Protein AF-A0A351LYA3-F1 (afdb_monomer)

Secondary structure (DSSP, 8-state):
-------------------------TT---PPP---PPPS-----IIIIIB--HHHHHHHHHHHHTPPTTHHHHHHHH-TTTSHHHHHHTTSS-HHHHHHHHHHHHHHTT----HHHHHHTT-PPB-HHHHHHTT-

Solvent-accessible surface area (backbone atoms only — not comparable to full-atom values): 8802 Å² total; per-residue (Å²): 136,85,84,83,82,89,74,86,86,76,89,87,82,91,80,77,94,77,82,87,92,75,84,89,57,100,75,72,66,80,68,76,70,85,75,75,73,81,76,92,74,86,87,80,62,50,71,56,51,40,20,40,41,37,66,58,41,45,51,52,49,27,61,75,70,72,45,62,85,62,50,69,58,48,61,51,63,72,39,72,78,74,34,40,57,42,30,39,78,71,62,75,40,55,75,71,55,29,32,58,46,41,31,51,56,35,43,77,71,77,40,90,65,64,43,65,60,54,57,55,25,64,72,50,54,79,33,67,71,44,58,58,61,74,76,114

Mean predicted aligned error: 12.61 Å

Structure (mmCIF, N/CA/C/O backbone):
data_AF-A0A351LYA3-F1
#
_entry.id   AF-A0A351LYA3-F1
#
loop_
_atom_site.group_PDB
_atom_site.id
_atom_site.type_symbol
_atom_site.label_atom_id
_atom_site.label_alt_id
_atom_site.label_comp_id
_atom_site.label_asym_id
_atom_site.label_entity_id
_atom_site.label_seq_id
_atom_site.pdbx_PDB_ins_code
_atom_site.Cartn_x
_atom_site.Cartn_y
_atom_site.Cartn_z
_atom_site.occupancy
_atom_site.B_iso_or_equiv
_atom_site.auth_seq_id
_atom_site.auth_comp_id
_atom_site.auth_asym_id
_atom_site.auth_atom_id
_atom_site.pdbx_PDB_model_num
ATOM 1 N N . MET A 1 1 ? 4.779 -21.567 -2.279 1.00 35.44 1 MET A N 1
ATOM 2 C CA . MET A 1 1 ? 4.511 -20.390 -1.429 1.00 35.44 1 MET A CA 1
ATOM 3 C C . MET A 1 1 ? 5.845 -19.911 -0.873 1.00 35.44 1 MET A C 1
ATOM 5 O O . MET A 1 1 ? 6.381 -20.559 0.018 1.00 35.44 1 MET A O 1
ATOM 9 N N . VAL A 1 2 ? 6.453 -18.887 -1.474 1.00 35.12 2 VAL A N 1
ATOM 10 C CA . VAL A 1 2 ? 7.731 -18.332 -0.999 1.00 35.12 2 VAL A CA 1
ATOM 11 C C . VAL A 1 2 ? 7.406 -17.261 0.037 1.00 35.12 2 VAL A C 1
ATOM 13 O O . VAL A 1 2 ? 6.703 -16.305 -0.265 1.00 35.12 2 VAL A O 1
ATOM 16 N N . LYS A 1 3 ? 7.873 -17.458 1.271 1.00 31.78 3 LYS A N 1
ATOM 17 C CA . LYS A 1 3 ? 7.777 -16.481 2.360 1.00 31.78 3 LYS A CA 1
ATOM 18 C C . LYS A 1 3 ? 8.890 -15.450 2.147 1.00 31.78 3 LYS A C 1
ATOM 20 O O . LYS A 1 3 ? 10.061 -15.806 2.255 1.00 31.78 3 LYS A O 1
ATOM 25 N N . MET A 1 4 ? 8.555 -14.206 1.812 1.00 32.78 4 MET A N 1
ATOM 26 C CA . MET A 1 4 ? 9.531 -13.110 1.770 1.00 32.78 4 MET A CA 1
ATOM 27 C C . MET A 1 4 ? 9.659 -12.507 3.172 1.00 32.78 4 MET A C 1
ATOM 29 O O . MET A 1 4 ? 8.743 -11.862 3.670 1.00 32.78 4 MET A O 1
ATOM 33 N N . ASN A 1 5 ? 10.794 -12.770 3.823 1.00 45.03 5 ASN A N 1
ATOM 34 C CA . ASN A 1 5 ? 11.179 -12.145 5.088 1.00 45.03 5 ASN A CA 1
ATOM 35 C C . ASN A 1 5 ? 11.767 -10.759 4.802 1.00 45.03 5 ASN A C 1
ATOM 37 O O . ASN A 1 5 ? 12.815 -10.656 4.168 1.00 45.03 5 ASN A O 1
ATOM 41 N N . TRP A 1 6 ? 11.136 -9.707 5.318 1.00 34.69 6 TRP A N 1
ATOM 42 C CA . TRP A 1 6 ? 11.733 -8.376 5.384 1.00 34.69 6 TRP A CA 1
ATOM 43 C C . TRP A 1 6 ? 12.428 -8.211 6.740 1.00 34.69 6 TRP A C 1
ATOM 45 O O . TRP A 1 6 ? 11.775 -7.965 7.752 1.00 34.69 6 TRP A O 1
ATOM 55 N N . ALA A 1 7 ? 13.748 -8.398 6.778 1.00 42.09 7 ALA A N 1
ATOM 56 C CA . ALA A 1 7 ? 14.578 -7.999 7.914 1.00 42.09 7 ALA A CA 1
ATOM 57 C C . ALA A 1 7 ? 15.320 -6.695 7.561 1.00 42.09 7 ALA A C 1
ATOM 59 O O . ALA A 1 7 ? 15.794 -6.566 6.430 1.00 42.09 7 ALA A O 1
ATOM 60 N N . PRO A 1 8 ? 15.445 -5.730 8.490 1.00 46.53 8 PRO A N 1
ATOM 61 C CA . PRO A 1 8 ? 16.141 -4.478 8.232 1.00 46.53 8 PRO A CA 1
ATOM 62 C C . PRO A 1 8 ? 17.655 -4.726 8.226 1.00 46.53 8 PRO A C 1
ATOM 64 O O . PRO A 1 8 ? 18.213 -5.252 9.189 1.00 46.53 8 PRO A O 1
ATOM 67 N N . MET A 1 9 ? 18.334 -4.350 7.144 1.00 33.69 9 MET A N 1
ATOM 68 C CA . MET A 1 9 ? 19.796 -4.369 7.085 1.00 33.69 9 MET A CA 1
ATOM 69 C C . MET A 1 9 ? 20.324 -3.100 7.763 1.00 33.69 9 MET A C 1
ATOM 71 O O . MET A 1 9 ? 20.210 -1.998 7.230 1.00 33.69 9 MET A O 1
ATOM 75 N N . GLY A 1 10 ? 20.843 -3.276 8.978 1.00 36.06 10 GLY A N 1
ATOM 76 C CA . GLY A 1 10 ? 21.573 -2.255 9.719 1.00 36.06 10 GLY A CA 1
ATOM 77 C C . GLY A 1 10 ? 22.903 -1.910 9.049 1.00 36.06 10 GLY A C 1
ATOM 78 O O . GLY A 1 10 ? 23.538 -2.746 8.406 1.00 36.06 10 GLY A O 1
ATOM 79 N N . ALA A 1 11 ? 23.293 -0.650 9.203 1.00 39.59 11 ALA A N 1
ATOM 80 C CA . ALA A 1 11 ? 24.585 -0.114 8.814 1.00 39.59 11 ALA A CA 1
ATOM 81 C C . ALA A 1 11 ? 25.736 -0.810 9.560 1.00 39.59 11 ALA A C 1
ATOM 83 O O . ALA A 1 11 ? 25.595 -1.088 10.744 1.00 39.59 11 ALA A O 1
ATOM 84 N N . GLU A 1 12 ? 26.854 -1.047 8.865 1.00 37.50 12 GLU A N 1
ATOM 85 C CA . GLU A 1 12 ? 28.230 -0.697 9.273 1.00 37.50 12 GLU A CA 1
ATOM 86 C C . GLU A 1 12 ? 29.265 -1.438 8.406 1.00 37.50 12 GLU A C 1
ATOM 88 O O . GLU A 1 12 ? 29.308 -2.663 8.383 1.00 37.50 12 GLU A O 1
ATOM 93 N N . ALA A 1 13 ? 30.125 -0.676 7.719 1.00 36.19 13 ALA A N 1
ATOM 94 C CA . ALA A 1 13 ? 31.527 -1.024 7.460 1.00 36.19 13 ALA A CA 1
ATOM 95 C C . ALA A 1 13 ? 32.255 0.185 6.842 1.00 36.19 13 ALA A C 1
ATOM 97 O O . ALA A 1 13 ? 32.408 0.303 5.627 1.00 36.19 13 ALA A O 1
ATOM 98 N N . THR A 1 14 ? 32.731 1.103 7.682 1.00 40.44 14 THR A N 1
ATOM 99 C CA . THR A 1 14 ? 33.805 2.034 7.310 1.00 40.44 14 THR A CA 1
ATOM 100 C C . THR A 1 14 ? 35.130 1.267 7.280 1.00 40.44 14 THR A C 1
ATOM 102 O O . THR A 1 14 ? 35.715 1.000 8.328 1.00 40.44 14 THR A O 1
ATOM 105 N N . GLY A 1 15 ? 35.601 0.884 6.091 1.00 36.25 15 GLY A N 1
ATOM 106 C CA . GLY A 1 15 ? 36.934 0.309 5.886 1.00 36.25 15 GLY A CA 1
ATOM 107 C C . GLY A 1 15 ? 37.969 1.396 5.580 1.00 36.25 15 GLY A C 1
ATOM 108 O O . GLY A 1 15 ? 37.894 2.039 4.537 1.00 36.25 15 GLY A O 1
ATOM 109 N N . GLY A 1 16 ? 38.929 1.605 6.485 1.00 34.25 16 GLY A N 1
ATOM 110 C CA . GLY A 1 16 ? 40.139 2.401 6.233 1.00 34.25 16 GLY A CA 1
ATOM 111 C C . GLY A 1 16 ? 41.188 1.637 5.402 1.00 34.25 16 GLY A C 1
ATOM 112 O O . GLY A 1 16 ? 41.077 0.419 5.244 1.00 34.25 16 GLY A O 1
ATOM 113 N N . PRO A 1 17 ? 42.221 2.314 4.860 1.00 41.91 17 PRO A N 1
ATOM 114 C CA . PRO A 1 17 ? 43.212 1.686 3.993 1.00 41.91 17 PRO A CA 1
ATOM 115 C C . PRO A 1 17 ? 44.303 1.008 4.834 1.00 41.91 17 PRO A C 1
ATOM 117 O O . PRO A 1 17 ? 45.006 1.670 5.594 1.00 41.91 17 PRO A O 1
ATOM 120 N N . GLY A 1 18 ? 44.476 -0.310 4.700 1.00 38.34 18 GLY A N 1
ATOM 121 C CA . GLY A 1 18 ? 45.509 -1.022 5.456 1.00 38.34 18 GLY A CA 1
ATOM 122 C C . GLY A 1 18 ? 45.695 -2.491 5.078 1.00 38.34 18 GLY A C 1
ATOM 123 O O . GLY A 1 18 ? 45.070 -3.357 5.668 1.00 38.34 18 GLY A O 1
ATOM 124 N N . VAL A 1 19 ? 46.591 -2.725 4.113 1.00 41.53 19 VAL A N 1
ATOM 125 C CA . VAL A 1 19 ? 47.531 -3.862 3.974 1.00 41.53 19 VAL A CA 1
ATOM 126 C C . VAL A 1 19 ? 46.987 -5.299 4.144 1.00 41.53 19 VAL A C 1
ATOM 128 O O . VAL A 1 19 ? 46.728 -5.777 5.243 1.00 41.53 19 VAL A O 1
ATOM 131 N N . ALA A 1 20 ? 46.943 -6.047 3.034 1.00 42.69 20 ALA A N 1
ATOM 132 C CA . ALA A 1 20 ? 46.676 -7.489 3.010 1.00 42.69 20 ALA A CA 1
ATOM 133 C C . ALA A 1 20 ? 47.839 -8.310 3.622 1.00 42.69 20 ALA A C 1
ATOM 135 O O . ALA A 1 20 ? 48.987 -8.063 3.246 1.00 42.69 20 ALA A O 1
ATOM 136 N N . PRO A 1 21 ? 47.592 -9.325 4.481 1.00 47.78 21 PRO A N 1
ATOM 137 C CA . PRO A 1 21 ? 48.662 -10.124 5.065 1.00 47.78 21 PRO A CA 1
ATOM 138 C C . PRO A 1 21 ? 48.643 -11.570 4.550 1.00 47.78 21 PRO A C 1
ATOM 140 O O . PRO A 1 21 ? 48.299 -12.467 5.304 1.00 47.78 21 PRO A O 1
ATOM 143 N N . TRP A 1 22 ? 49.025 -11.837 3.295 1.00 45.22 22 TRP A N 1
ATOM 144 C CA . TRP A 1 22 ? 49.308 -13.220 2.866 1.00 45.22 22 TRP A CA 1
ATOM 145 C C . TRP A 1 22 ? 50.450 -13.270 1.840 1.00 45.22 22 TRP A C 1
ATOM 147 O O . TRP A 1 22 ? 50.419 -12.511 0.869 1.00 45.22 22 TRP A O 1
ATOM 157 N N . PRO A 1 23 ? 51.463 -14.142 2.015 1.00 47.22 23 PRO A N 1
ATOM 158 C CA . PRO A 1 23 ? 52.524 -14.310 1.032 1.00 47.22 23 PRO A CA 1
ATOM 159 C C . PRO A 1 23 ? 51.983 -15.049 -0.200 1.00 47.22 23 PRO A C 1
ATOM 161 O O . PRO A 1 23 ? 51.239 -16.025 -0.086 1.00 47.22 23 PRO A O 1
ATOM 164 N N . ALA A 1 24 ? 52.369 -14.584 -1.389 1.00 50.72 24 ALA A N 1
ATOM 165 C CA . ALA A 1 24 ? 51.977 -15.176 -2.663 1.00 50.72 24 ALA A CA 1
ATOM 166 C C . ALA A 1 24 ? 52.638 -16.554 -2.847 1.00 50.72 24 ALA A C 1
ATOM 168 O O . ALA A 1 24 ? 53.778 -16.665 -3.292 1.00 50.72 24 ALA A O 1
ATOM 169 N N . GLY A 1 25 ? 51.922 -17.615 -2.473 1.00 41.66 25 GLY A N 1
ATOM 170 C CA . GLY A 1 25 ? 52.298 -18.990 -2.787 1.00 41.66 25 GLY A CA 1
ATOM 171 C C . GLY A 1 25 ? 52.068 -19.318 -4.265 1.00 41.66 25 GLY A C 1
ATOM 172 O O . GLY A 1 25 ? 51.161 -18.786 -4.906 1.00 41.66 25 GLY A O 1
ATOM 173 N N . THR A 1 26 ? 52.852 -20.257 -4.789 1.00 52.62 26 THR A N 1
ATOM 174 C CA . THR A 1 26 ? 52.894 -20.762 -6.179 1.00 52.62 26 THR A CA 1
ATOM 175 C C . THR A 1 26 ? 51.589 -21.403 -6.694 1.00 52.62 26 THR A C 1
ATOM 177 O O . THR A 1 26 ? 51.556 -21.956 -7.789 1.00 52.62 26 THR A O 1
ATOM 180 N N . TYR A 1 27 ? 50.502 -21.303 -5.927 1.00 49.88 27 TYR A N 1
ATOM 181 C CA . TYR A 1 27 ? 49.151 -21.790 -6.227 1.00 49.88 27 TYR A CA 1
ATOM 182 C C . TYR A 1 27 ? 48.179 -20.667 -6.609 1.00 49.88 27 TYR A C 1
ATOM 184 O O . TYR A 1 27 ? 46.987 -20.934 -6.758 1.00 49.88 27 TYR A O 1
ATOM 192 N N . ALA A 1 28 ? 48.652 -19.428 -6.783 1.00 50.06 28 ALA A N 1
ATOM 193 C CA . ALA A 1 28 ? 47.859 -18.334 -7.341 1.00 50.06 28 ALA A CA 1
ATOM 194 C C . ALA A 1 28 ? 47.586 -18.575 -8.838 1.00 50.06 28 ALA A C 1
ATOM 196 O O . ALA A 1 28 ? 48.034 -17.842 -9.717 1.00 50.06 28 ALA A O 1
ATOM 197 N N . ARG A 1 29 ? 46.835 -19.637 -9.144 1.00 53.53 29 ARG A N 1
ATOM 198 C CA . ARG A 1 29 ? 46.070 -19.716 -10.379 1.00 53.53 29 ARG A CA 1
ATOM 199 C C . ARG A 1 29 ? 45.168 -18.487 -10.345 1.00 53.53 29 ARG A C 1
ATOM 201 O O . ARG A 1 29 ? 44.385 -18.351 -9.406 1.00 53.53 29 ARG A O 1
ATOM 208 N N . LEU A 1 30 ? 45.316 -17.586 -11.321 1.00 58.97 30 LEU A N 1
ATOM 209 C CA . LEU A 1 30 ? 44.301 -16.574 -11.593 1.00 58.97 30 LEU A CA 1
ATOM 210 C C . LEU A 1 30 ? 42.973 -17.325 -11.662 1.00 58.97 30 LEU A C 1
ATOM 212 O O . LEU A 1 30 ? 42.726 -18.058 -12.621 1.00 58.97 30 LEU A O 1
ATOM 216 N N . MET A 1 31 ? 42.152 -17.207 -10.620 1.00 58.72 31 MET A N 1
ATOM 217 C CA . MET A 1 31 ? 40.752 -17.548 -10.763 1.00 58.72 31 MET A CA 1
ATOM 218 C C . MET A 1 31 ? 40.250 -16.598 -11.849 1.00 58.72 31 MET A C 1
ATOM 220 O O . MET A 1 31 ? 40.462 -15.387 -11.708 1.00 58.72 31 MET A O 1
ATOM 224 N N . PRO A 1 32 ? 39.664 -17.099 -12.950 1.00 59.25 32 PRO A N 1
ATOM 225 C CA . PRO A 1 32 ? 38.908 -16.232 -13.834 1.00 59.25 32 PRO A CA 1
ATOM 226 C C . PRO A 1 32 ? 37.974 -15.426 -12.933 1.00 59.25 32 PRO A C 1
ATOM 228 O O . PRO A 1 32 ? 37.290 -16.013 -12.089 1.00 59.25 32 PRO A O 1
ATOM 231 N N . GLY A 1 33 ? 38.022 -14.094 -13.032 1.00 63.31 33 GLY A N 1
ATOM 232 C CA . GLY A 1 33 ? 37.076 -13.255 -12.300 1.00 63.31 33 GLY A CA 1
ATOM 233 C C . GLY A 1 33 ? 35.666 -13.783 -12.570 1.00 63.31 33 GLY A C 1
ATOM 234 O O . GLY A 1 33 ? 35.439 -14.284 -13.676 1.00 63.31 33 GLY A O 1
ATOM 235 N N . PRO A 1 34 ? 34.748 -13.760 -11.589 1.00 64.56 34 PRO A N 1
ATOM 236 C CA . PRO A 1 34 ? 33.410 -14.279 -11.805 1.00 64.56 34 PRO A CA 1
ATOM 237 C C . PRO 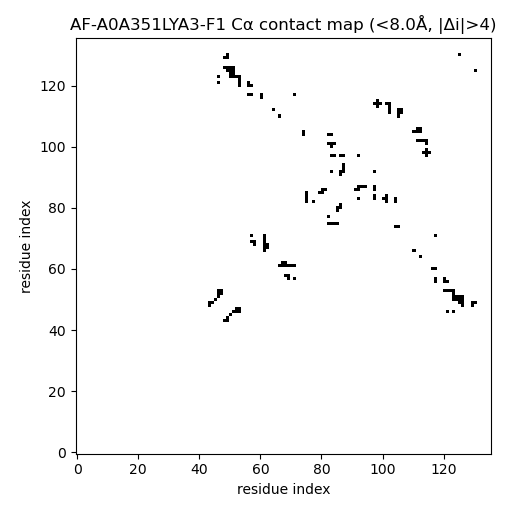A 1 34 ? 32.826 -13.581 -13.034 1.00 64.56 34 PRO A C 1
ATOM 239 O O . PRO A 1 34 ? 32.553 -12.383 -13.015 1.00 64.56 34 PRO A O 1
ATOM 242 N N . THR A 1 35 ? 32.691 -14.320 -14.135 1.00 64.31 35 THR A N 1
ATOM 243 C CA . THR A 1 35 ? 31.857 -13.905 -15.251 1.00 64.31 35 THR A CA 1
ATOM 244 C C . THR A 1 35 ? 30.451 -13.969 -14.695 1.00 64.31 35 THR A C 1
ATOM 246 O O . THR A 1 35 ? 29.884 -15.058 -14.608 1.00 64.31 35 THR A O 1
ATOM 249 N N . SER A 1 36 ? 29.934 -12.842 -14.204 1.00 64.31 36 SER A N 1
ATOM 250 C CA . SER A 1 36 ? 28.541 -12.774 -13.779 1.00 64.31 36 SER A CA 1
ATOM 251 C C . SER A 1 36 ? 27.701 -13.252 -14.962 1.00 64.31 36 SER A C 1
ATOM 253 O O . SER A 1 36 ? 27.794 -12.643 -16.034 1.00 64.31 36 SER A O 1
ATOM 255 N N . PRO A 1 37 ? 26.978 -14.376 -14.833 1.00 77.31 37 PRO A N 1
ATOM 256 C CA . PRO A 1 37 ? 26.200 -14.900 -15.940 1.00 77.31 37 PRO A CA 1
ATOM 257 C C . PRO A 1 37 ? 25.181 -13.840 -16.359 1.00 77.31 37 PRO A C 1
ATOM 259 O O . PRO A 1 37 ? 24.590 -13.168 -15.511 1.00 77.31 37 PRO A O 1
ATOM 262 N N . VAL A 1 38 ? 25.010 -13.664 -17.670 1.00 84.88 38 VAL A N 1
ATOM 263 C CA . VAL A 1 38 ? 23.953 -12.803 -18.209 1.00 84.88 38 VAL A CA 1
ATOM 264 C C . VAL A 1 38 ? 22.615 -13.366 -17.717 1.00 84.88 38 VAL A C 1
ATOM 266 O O . VAL A 1 38 ? 22.384 -14.563 -17.899 1.00 84.88 38 VA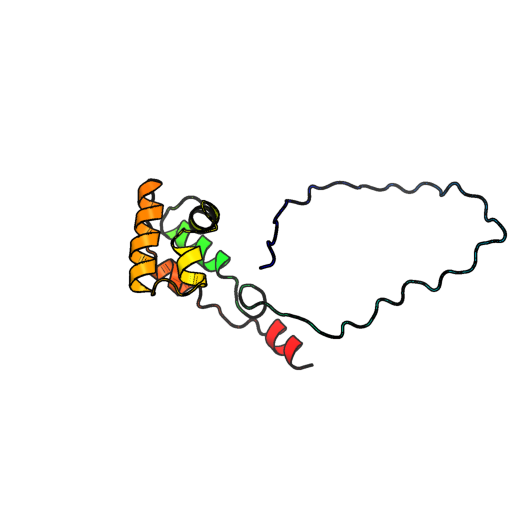L A O 1
ATOM 269 N N . PRO A 1 39 ? 21.754 -12.565 -17.062 1.00 87.12 39 PRO A N 1
ATOM 270 C CA . PRO A 1 39 ? 20.481 -13.063 -16.561 1.00 87.12 39 PRO A CA 1
ATOM 271 C C . PRO A 1 39 ? 19.592 -13.516 -17.726 1.00 87.12 39 PRO A C 1
ATOM 273 O O . PRO A 1 39 ? 19.379 -12.768 -18.675 1.00 87.12 39 PRO A O 1
ATOM 276 N N . GLU A 1 40 ? 19.062 -14.737 -17.638 1.00 92.06 40 GLU A N 1
ATOM 277 C CA . GLU A 1 40 ? 18.159 -15.309 -18.652 1.00 92.06 40 GLU A CA 1
ATOM 278 C C . GLU A 1 40 ? 16.727 -14.760 -18.548 1.00 92.06 40 GLU A C 1
ATOM 280 O O . GLU A 1 40 ? 15.970 -14.803 -19.515 1.00 92.06 40 GLU A O 1
ATOM 285 N N . ALA A 1 41 ? 16.348 -14.238 -17.377 1.00 92.38 41 ALA A N 1
ATOM 286 C CA . ALA A 1 41 ? 15.030 -13.673 -17.120 1.00 92.38 41 ALA A CA 1
ATOM 287 C C . ALA A 1 41 ? 15.098 -12.528 -16.100 1.00 92.38 41 ALA A C 1
ATOM 289 O O . ALA A 1 41 ? 15.928 -12.537 -15.187 1.00 92.38 41 ALA A O 1
ATOM 290 N N . VAL A 1 42 ? 14.176 -11.571 -16.233 1.00 91.31 42 VAL A N 1
ATOM 291 C CA . VAL A 1 42 ? 13.963 -10.468 -15.286 1.00 91.31 42 VAL A CA 1
ATOM 292 C C . VAL A 1 42 ? 12.472 -10.384 -14.969 1.00 91.31 42 VAL A C 1
ATOM 294 O O . VAL A 1 42 ? 11.642 -10.427 -15.875 1.00 91.31 42 VAL A O 1
ATOM 297 N N . LEU A 1 43 ? 12.135 -10.273 -13.684 1.00 93.81 43 LEU A N 1
ATOM 298 C CA . LEU A 1 43 ? 10.765 -10.090 -13.215 1.00 93.81 43 LEU A CA 1
ATOM 299 C C . LEU A 1 43 ? 10.599 -8.647 -12.732 1.00 93.81 43 LEU A C 1
ATOM 301 O O . LEU A 1 43 ? 11.365 -8.191 -11.884 1.00 93.81 43 LEU A O 1
ATOM 305 N N . PHE A 1 44 ? 9.614 -7.940 -13.279 1.00 94.12 44 PHE A N 1
ATOM 306 C CA . PHE A 1 44 ? 9.295 -6.568 -12.894 1.00 94.12 44 PHE A CA 1
ATOM 307 C C . PHE A 1 44 ? 8.013 -6.551 -12.072 1.00 94.12 44 PHE A C 1
ATOM 309 O O . PHE A 1 44 ? 7.034 -7.205 -12.433 1.00 94.12 44 PHE A O 1
ATOM 316 N N . ASP A 1 45 ? 8.024 -5.788 -10.985 1.00 94.00 45 ASP A N 1
ATOM 317 C CA . ASP A 1 45 ? 6.807 -5.438 -10.258 1.00 94.00 45 ASP A CA 1
ATOM 318 C C . ASP A 1 45 ? 6.084 -4.269 -10.956 1.00 94.00 45 ASP A C 1
ATOM 320 O O . ASP A 1 45 ? 6.636 -3.606 -11.840 1.00 94.00 45 ASP A O 1
ATOM 324 N N . PHE A 1 46 ? 4.849 -3.991 -10.554 1.00 93.31 46 PHE A N 1
ATOM 325 C CA . PHE A 1 46 ? 4.104 -2.814 -10.979 1.00 93.31 46 PHE A CA 1
ATOM 326 C C . PHE A 1 46 ? 4.303 -1.653 -10.009 1.00 93.31 46 PHE A C 1
ATOM 328 O O . PHE A 1 46 ? 4.889 -0.638 -10.388 1.00 93.31 46 PHE A O 1
ATOM 335 N N . GLY A 1 4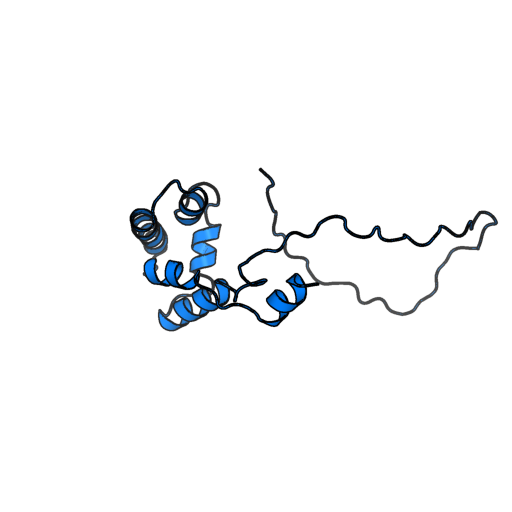7 ? 3.833 -1.791 -8.768 1.00 93.75 47 GLY A N 1
ATOM 336 C CA . GLY A 1 47 ? 3.813 -0.705 -7.789 1.00 93.75 47 GLY A CA 1
ATOM 337 C C . GLY A 1 47 ? 5.218 -0.200 -7.465 1.00 93.75 47 GLY A C 1
ATOM 338 O O . GLY A 1 47 ? 6.072 -0.950 -7.009 1.00 93.75 47 GLY A O 1
ATOM 339 N N . GLY A 1 48 ? 5.484 1.080 -7.722 1.00 93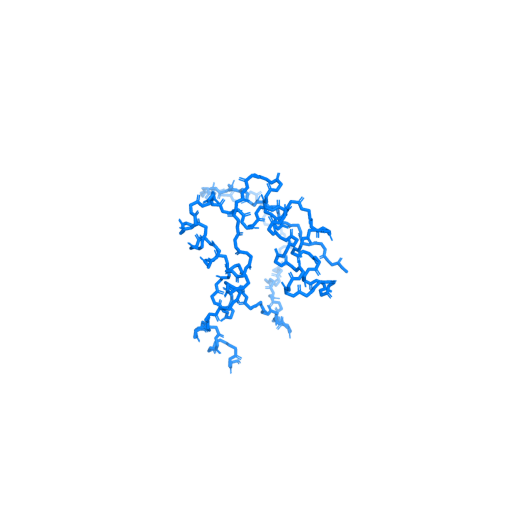.38 48 GLY A N 1
ATOM 340 C CA . GLY A 1 48 ? 6.799 1.683 -7.480 1.00 93.38 48 GLY A CA 1
ATOM 341 C C . GLY A 1 48 ? 7.883 1.332 -8.508 1.00 93.38 48 GLY A C 1
ATOM 342 O O . GLY A 1 48 ? 8.955 1.936 -8.460 1.00 93.38 48 GLY A O 1
ATOM 343 N N . VAL A 1 49 ? 7.606 0.431 -9.458 1.00 95.62 49 VAL A N 1
ATOM 344 C CA . VAL A 1 49 ? 8.509 0.072 -10.562 1.00 95.62 49 VAL A CA 1
ATOM 345 C C . VAL A 1 49 ? 7.932 0.569 -11.884 1.00 95.62 49 VAL A C 1
ATOM 347 O O . VAL A 1 49 ? 8.374 1.594 -12.386 1.00 95.62 49 VAL A O 1
ATOM 350 N N . ILE A 1 50 ? 6.932 -0.100 -12.459 1.00 95.50 50 ILE A N 1
ATOM 351 C CA . ILE A 1 50 ? 6.295 0.365 -13.704 1.00 95.50 50 ILE A CA 1
ATOM 352 C C . ILE A 1 50 ? 5.347 1.537 -13.422 1.00 95.50 50 ILE A C 1
ATOM 354 O O . ILE A 1 50 ? 5.266 2.473 -14.221 1.00 95.50 50 ILE A O 1
ATOM 358 N N . LEU A 1 51 ? 4.659 1.496 -12.281 1.00 95.38 51 LEU A N 1
ATOM 359 C CA . LEU A 1 51 ? 3.728 2.518 -11.821 1.00 95.38 51 LEU A CA 1
ATOM 360 C C . LEU A 1 51 ? 4.332 3.360 -10.688 1.00 95.38 51 LEU A C 1
ATOM 362 O O . LEU A 1 51 ? 5.355 3.013 -10.083 1.00 95.38 51 LEU A O 1
ATOM 366 N N . THR A 1 52 ? 3.697 4.485 -10.367 1.00 94.31 52 THR A N 1
ATOM 367 C CA . THR A 1 52 ? 3.919 5.167 -9.087 1.00 94.31 52 THR A CA 1
ATOM 368 C C . THR A 1 52 ? 3.665 4.214 -7.913 1.00 94.31 52 THR A C 1
ATOM 370 O O . THR A 1 52 ? 3.060 3.150 -8.058 1.00 94.31 52 THR A O 1
ATOM 373 N N . SER A 1 53 ? 4.254 4.521 -6.756 1.00 94.94 53 SER A N 1
ATOM 374 C CA . SER A 1 53 ? 4.135 3.639 -5.596 1.00 94.94 53 SER A CA 1
ATOM 375 C C . SER A 1 53 ? 2.763 3.838 -4.947 1.00 94.94 53 SER A C 1
ATOM 377 O O . SER A 1 53 ? 2.440 4.978 -4.610 1.00 94.94 53 SER A O 1
ATOM 379 N N . PRO A 1 54 ? 1.981 2.773 -4.686 1.00 95.38 54 PRO A N 1
ATOM 380 C CA . PRO A 1 54 ? 0.734 2.903 -3.928 1.00 95.38 54 PRO A CA 1
ATOM 381 C C . PRO A 1 54 ? 0.983 3.421 -2.505 1.00 95.38 54 PRO A C 1
ATOM 383 O O . PRO A 1 54 ? 0.126 4.056 -1.903 1.00 95.38 54 PRO A O 1
ATOM 386 N N . PHE A 1 55 ? 2.192 3.226 -1.970 1.00 95.88 55 PHE A N 1
ATOM 387 C CA . PHE A 1 55 ? 2.559 3.746 -0.656 1.00 95.88 55 PHE A CA 1
ATOM 388 C C . PHE A 1 55 ? 2.631 5.274 -0.610 1.00 95.88 55 PHE A C 1
ATOM 390 O O . PHE A 1 55 ? 2.365 5.843 0.444 1.00 95.88 55 PHE A O 1
ATOM 397 N N . ASP A 1 56 ? 2.940 5.930 -1.732 1.00 95.50 56 ASP A N 1
ATOM 398 C CA . ASP A 1 56 ? 2.917 7.393 -1.807 1.00 95.50 56 ASP A CA 1
ATOM 399 C C . ASP A 1 56 ? 1.465 7.891 -1.708 1.00 95.50 56 ASP A C 1
ATOM 401 O O . ASP A 1 56 ? 1.174 8.836 -0.976 1.00 95.50 56 ASP A O 1
ATOM 405 N N . ALA A 1 57 ? 0.535 7.201 -2.382 1.00 96.06 57 ALA A N 1
ATOM 406 C CA . ALA A 1 57 ? -0.894 7.496 -2.315 1.00 96.06 57 ALA A CA 1
ATOM 407 C C . ALA A 1 57 ? -1.474 7.236 -0.915 1.00 96.06 57 ALA A C 1
ATOM 409 O O . ALA A 1 57 ? -2.256 8.043 -0.413 1.00 96.06 57 ALA A O 1
ATOM 410 N N . PHE A 1 58 ? -1.059 6.152 -0.249 1.00 97.75 58 PHE A N 1
ATOM 411 C CA . PHE A 1 58 ? -1.473 5.873 1.130 1.00 97.75 58 PHE A CA 1
ATOM 412 C C . PHE A 1 58 ? -0.968 6.941 2.095 1.00 97.75 58 PHE A C 1
ATOM 414 O O . PHE A 1 58 ? -1.750 7.432 2.899 1.00 97.75 58 PHE A O 1
ATOM 421 N N . ALA A 1 59 ? 0.298 7.351 1.985 1.00 97.94 59 ALA A N 1
ATOM 422 C CA . ALA A 1 59 ? 0.861 8.392 2.841 1.00 97.94 59 ALA A CA 1
ATOM 423 C C . ALA A 1 59 ? 0.158 9.748 2.645 1.00 97.94 59 ALA A C 1
ATOM 425 O O . ALA A 1 59 ? -0.105 10.454 3.619 1.00 97.94 59 ALA A O 1
ATOM 426 N N . ALA A 1 60 ? -0.186 10.103 1.401 1.00 97.69 60 ALA A N 1
ATOM 427 C CA . ALA A 1 60 ? -0.967 11.305 1.110 1.00 97.69 60 ALA A CA 1
ATOM 428 C C . ALA A 1 60 ? -2.366 11.234 1.744 1.00 97.69 60 ALA A C 1
ATOM 430 O O . ALA A 1 60 ? -2.778 12.162 2.439 1.00 97.69 60 ALA A O 1
ATOM 431 N N . TYR A 1 61 ? -3.059 10.105 1.576 1.00 98.12 61 TYR A N 1
ATOM 432 C CA . TYR A 1 61 ? -4.351 9.862 2.213 1.00 98.12 61 TYR A CA 1
ATOM 433 C C . TYR A 1 61 ? -4.269 9.951 3.745 1.00 98.12 61 TYR A C 1
ATOM 435 O O . TYR A 1 61 ? -5.083 10.635 4.362 1.00 98.12 61 TYR A O 1
ATOM 443 N N . GLU A 1 62 ? -3.281 9.299 4.360 1.00 98.56 62 GLU A N 1
ATOM 444 C CA . GLU A 1 62 ? -3.077 9.311 5.808 1.00 98.56 62 GLU A CA 1
ATOM 445 C C . GLU A 1 62 ? -2.867 10.734 6.332 1.00 98.56 62 GLU A C 1
ATOM 447 O O . GLU A 1 62 ? -3.509 11.132 7.304 1.00 98.56 62 GLU A O 1
ATOM 452 N N . ALA A 1 63 ? -2.035 11.529 5.652 1.00 98.44 63 ALA A N 1
ATOM 453 C CA . ALA A 1 63 ? -1.798 12.922 6.010 1.00 98.44 63 ALA A CA 1
ATOM 454 C C . ALA A 1 63 ? -3.072 13.779 5.902 1.00 98.44 63 ALA A C 1
ATOM 456 O O . ALA A 1 63 ? -3.363 14.566 6.803 1.00 98.44 63 ALA A O 1
ATOM 457 N N . GLU A 1 64 ? -3.850 13.614 4.830 1.00 98.19 64 GLU A N 1
ATOM 458 C CA . GLU A 1 64 ? -5.113 14.335 4.629 1.00 98.19 64 GLU A CA 1
ATOM 459 C C . GLU A 1 64 ? -6.190 13.949 5.651 1.00 98.19 64 GLU A C 1
ATOM 461 O O . GLU A 1 64 ? -6.953 14.805 6.097 1.00 98.19 64 GLU A O 1
ATOM 466 N N . ALA A 1 65 ? -6.252 12.671 6.028 1.00 97.44 65 ALA A N 1
ATOM 467 C CA . ALA A 1 65 ? -7.212 12.140 6.993 1.00 97.44 65 ALA A CA 1
ATOM 468 C C . ALA A 1 65 ? -6.783 12.349 8.459 1.00 97.44 65 ALA A C 1
ATOM 470 O O . ALA A 1 65 ? -7.533 12.005 9.371 1.00 97.44 65 ALA A O 1
ATOM 471 N N . GLY A 1 66 ? -5.590 12.903 8.709 1.00 98.00 66 GLY A N 1
ATOM 472 C CA . GLY A 1 66 ? -5.049 13.074 10.061 1.00 98.00 66 GLY A CA 1
ATOM 473 C C . GLY A 1 66 ? -4.673 11.754 10.744 1.00 98.00 66 GLY A C 1
ATOM 474 O O . GLY A 1 66 ? -4.634 11.681 11.974 1.00 98.00 66 GLY A O 1
ATOM 475 N N . LEU A 1 67 ? -4.412 10.706 9.961 1.00 98.19 67 LEU A N 1
ATOM 476 C CA . LEU A 1 67 ? -4.011 9.397 10.455 1.00 98.19 67 LEU A CA 1
ATOM 477 C C . LEU A 1 67 ? -2.522 9.385 10.828 1.00 98.19 67 LEU A C 1
ATOM 479 O O . LEU A 1 67 ? -1.712 10.078 10.206 1.00 98.19 67 LEU A O 1
ATOM 483 N N . PRO A 1 68 ? -2.117 8.563 11.814 1.00 98.06 68 PRO A N 1
ATOM 484 C CA . PRO A 1 68 ? -0.706 8.297 12.048 1.00 98.06 68 PRO A CA 1
ATOM 485 C C . PRO A 1 68 ? -0.039 7.745 10.775 1.00 98.06 68 PRO A C 1
ATOM 487 O O . PRO A 1 68 ? -0.654 6.903 10.111 1.00 98.06 68 PRO A O 1
ATOM 490 N N . PRO A 1 69 ? 1.206 8.144 10.460 1.00 98.06 69 PRO A N 1
ATOM 491 C CA . PRO A 1 69 ? 1.940 7.597 9.323 1.00 98.06 69 PRO A CA 1
ATOM 492 C C . PRO A 1 69 ? 2.015 6.068 9.356 1.00 98.06 69 PRO A C 1
ATOM 494 O O . PRO A 1 69 ? 2.119 5.469 10.431 1.00 98.06 69 PRO A O 1
ATOM 497 N N . ASP A 1 70 ? 1.981 5.453 8.175 1.00 97.38 70 ASP A N 1
ATOM 498 C CA . ASP A 1 70 ? 2.040 4.004 7.964 1.00 97.38 70 ASP A CA 1
ATOM 499 C C . ASP A 1 70 ? 0.851 3.233 8.570 1.00 97.38 70 ASP A C 1
ATOM 501 O O . ASP A 1 70 ? 0.932 2.021 8.794 1.00 97.38 70 ASP A O 1
ATOM 505 N N . THR A 1 71 ? -0.279 3.895 8.827 1.00 97.62 71 THR A N 1
ATOM 506 C CA . THR A 1 71 ? -1.498 3.258 9.344 1.00 97.62 71 THR A CA 1
ATOM 507 C C . THR A 1 71 ? -1.987 2.125 8.443 1.00 97.62 71 THR A C 1
ATOM 509 O O . THR A 1 71 ? -2.207 1.017 8.941 1.00 97.62 71 THR A O 1
ATOM 512 N N . VAL A 1 72 ? -2.103 2.352 7.133 1.00 97.06 72 VAL A N 1
ATOM 513 C CA . VAL A 1 72 ? -2.553 1.338 6.166 1.00 97.06 72 VAL A CA 1
ATOM 514 C C . VAL A 1 72 ? -1.586 0.157 6.155 1.00 97.06 72 VAL A C 1
ATOM 516 O O . VAL A 1 72 ? -1.993 -1.001 6.255 1.00 97.06 72 VAL A O 1
ATOM 519 N N . ARG A 1 73 ? -0.278 0.441 6.126 1.00 95.56 73 ARG A N 1
ATOM 520 C CA . ARG A 1 73 ? 0.773 -0.587 6.171 1.00 95.56 73 ARG A CA 1
ATOM 521 C C . ARG A 1 73 ? 0.713 -1.407 7.454 1.00 95.56 73 ARG A C 1
ATOM 523 O O . ARG A 1 73 ? 0.837 -2.626 7.392 1.00 95.56 73 ARG A O 1
ATOM 530 N N . ARG A 1 74 ? 0.497 -0.759 8.599 1.00 95.12 74 ARG A N 1
ATOM 531 C CA . ARG A 1 74 ? 0.385 -1.417 9.903 1.00 95.12 74 ARG A CA 1
ATOM 532 C C . ARG A 1 74 ? -0.819 -2.350 9.958 1.00 95.12 74 ARG A C 1
ATOM 534 O O . ARG A 1 74 ? -0.670 -3.480 10.421 1.00 95.12 74 ARG A O 1
ATOM 541 N N . ILE A 1 75 ? -1.983 -1.922 9.463 1.00 95.31 75 ILE A N 1
ATOM 542 C CA . ILE A 1 75 ? -3.174 -2.783 9.368 1.00 95.31 75 ILE A CA 1
ATOM 543 C C . ILE A 1 75 ? -2.853 -4.007 8.493 1.00 95.31 75 ILE A C 1
ATOM 545 O O . ILE A 1 75 ? -3.019 -5.148 8.934 1.00 95.31 75 ILE A O 1
ATOM 549 N N . ASN A 1 76 ? -2.259 -3.779 7.317 1.00 95.12 76 ASN A N 1
ATOM 550 C CA . ASN A 1 76 ? -1.870 -4.840 6.383 1.00 95.12 76 ASN A CA 1
ATOM 551 C C . ASN A 1 76 ? -0.849 -5.828 6.970 1.00 95.12 76 ASN A C 1
ATOM 553 O O . ASN A 1 76 ? -0.898 -7.016 6.660 1.00 95.12 76 ASN A O 1
ATOM 557 N N . SER A 1 77 ? 0.070 -5.371 7.822 1.00 91.62 77 SER A N 1
ATOM 558 C CA . SER A 1 77 ? 1.117 -6.220 8.400 1.00 91.62 77 SER A CA 1
ATOM 559 C C . SER A 1 77 ? 0.734 -6.884 9.725 1.00 91.62 77 SER A C 1
ATOM 561 O O . SER A 1 77 ? 1.484 -7.728 10.208 1.00 91.62 77 SER A O 1
ATOM 563 N N . THR A 1 78 ? -0.389 -6.501 10.347 1.00 87.75 78 THR A N 1
ATOM 564 C CA . THR A 1 78 ? -0.773 -6.999 11.684 1.00 87.75 78 THR A CA 1
ATOM 565 C C . THR A 1 78 ? -1.067 -8.502 11.675 1.00 87.75 78 THR A C 1
ATOM 567 O O . THR A 1 78 ? -0.734 -9.203 12.630 1.00 87.75 78 THR A O 1
ATOM 570 N N . ASN A 1 79 ? -1.664 -9.017 10.596 1.00 85.06 79 ASN A N 1
ATOM 571 C CA . ASN A 1 79 ? -1.963 -10.437 10.430 1.00 85.06 79 ASN A CA 1
ATOM 572 C C . ASN A 1 79 ? -1.856 -10.823 8.943 1.00 85.06 79 ASN A C 1
ATOM 574 O O . ASN A 1 79 ? -2.798 -10.582 8.190 1.00 85.06 79 ASN A O 1
ATOM 578 N N . PRO A 1 80 ? -0.738 -11.436 8.518 1.00 85.50 80 PRO A N 1
ATOM 579 C CA . PRO A 1 80 ? -0.467 -11.696 7.104 1.00 85.50 80 PRO A CA 1
ATOM 580 C C . PRO A 1 80 ? -1.325 -12.818 6.503 1.00 85.50 80 PRO A C 1
ATOM 582 O O . PRO A 1 80 ? -1.340 -12.989 5.287 1.00 85.50 80 PRO A O 1
ATOM 585 N N . ASP A 1 81 ? -2.018 -13.606 7.329 1.00 89.81 81 ASP A N 1
ATOM 586 C CA . ASP A 1 81 ? -2.762 -14.769 6.850 1.00 89.81 81 ASP A CA 1
ATOM 587 C C . ASP A 1 81 ? -4.235 -14.436 6.597 1.00 89.81 81 ASP A C 1
ATOM 589 O O . ASP A 1 81 ? -4.816 -14.905 5.619 1.00 89.81 81 ASP A O 1
ATOM 593 N N . THR A 1 82 ? -4.861 -13.635 7.463 1.00 93.94 82 THR A N 1
ATOM 594 C CA . THR A 1 82 ? -6.336 -13.559 7.524 1.00 93.94 82 THR A CA 1
ATOM 595 C C . THR A 1 82 ? -6.929 -12.155 7.562 1.00 93.94 82 THR A C 1
ATOM 597 O O . THR A 1 82 ? -8.156 -12.051 7.559 1.00 93.94 82 THR A O 1
ATOM 600 N N . ASN A 1 83 ? -6.115 -11.093 7.555 1.00 95.88 83 ASN A N 1
ATOM 601 C CA . ASN A 1 83 ? -6.664 -9.737 7.497 1.00 95.88 83 ASN A CA 1
ATOM 602 C C . ASN A 1 83 ? -7.352 -9.436 6.154 1.00 95.88 83 ASN A C 1
ATOM 604 O O . ASN A 1 83 ? -7.212 -10.182 5.175 1.00 95.88 83 ASN A O 1
ATOM 608 N N . ALA A 1 84 ? -8.099 -8.332 6.106 1.00 97.44 84 ALA A N 1
ATOM 609 C CA . ALA A 1 84 ? -8.837 -7.902 4.922 1.00 97.44 84 ALA A CA 1
ATOM 610 C C . ALA A 1 84 ? -7.946 -7.855 3.672 1.00 97.44 84 ALA A C 1
ATOM 612 O O . ALA A 1 84 ? -8.338 -8.356 2.618 1.00 97.44 84 ALA A O 1
ATOM 613 N N . TRP A 1 85 ? -6.729 -7.318 3.808 1.00 97.25 85 TRP A N 1
ATOM 614 C CA . TRP A 1 85 ? -5.768 -7.198 2.713 1.00 97.25 85 TRP A CA 1
ATOM 615 C C . TRP A 1 85 ? -5.333 -8.555 2.159 1.00 97.25 85 TRP A C 1
ATOM 617 O O . TRP A 1 85 ? -5.449 -8.801 0.961 1.00 97.25 85 TRP A O 1
ATOM 627 N N . ALA A 1 86 ? -4.913 -9.475 3.027 1.00 96.62 86 ALA A N 1
ATOM 628 C CA . ALA A 1 86 ? -4.468 -10.806 2.636 1.00 96.62 86 ALA A CA 1
ATOM 629 C C . ALA A 1 86 ? -5.593 -11.610 1.964 1.00 96.62 86 ALA A C 1
ATOM 631 O O . ALA A 1 86 ? -5.362 -12.313 0.977 1.00 96.62 86 ALA A O 1
ATOM 632 N N . ARG A 1 87 ? -6.830 -11.484 2.464 1.00 97.38 87 ARG A N 1
ATOM 633 C CA . ARG A 1 87 ? -8.015 -12.097 1.843 1.00 97.38 87 ARG A CA 1
ATOM 634 C C . ARG A 1 87 ? -8.311 -11.486 0.468 1.00 97.38 87 ARG A C 1
ATOM 636 O O . ARG A 1 87 ? -8.633 -12.218 -0.467 1.00 97.38 87 ARG A O 1
ATOM 643 N N . PHE A 1 88 ? -8.173 -10.168 0.321 1.00 97.19 88 PHE A N 1
ATOM 644 C CA . PHE A 1 88 ? -8.403 -9.466 -0.944 1.00 97.19 88 PHE A CA 1
ATOM 645 C C . PHE A 1 88 ? -7.357 -9.823 -2.007 1.00 97.19 88 PHE A C 1
ATOM 647 O O . PHE A 1 88 ? -7.722 -10.158 -3.134 1.00 97.19 88 PHE A O 1
ATOM 654 N N . GLU A 1 89 ? -6.072 -9.884 -1.645 1.00 94.88 89 GLU A N 1
ATOM 655 C CA . GLU A 1 89 ? -4.993 -10.320 -2.547 1.00 94.88 89 GLU A CA 1
ATOM 656 C C . GLU A 1 89 ? -5.208 -11.750 -3.070 1.00 94.88 89 GLU A C 1
ATOM 658 O O . GLU A 1 89 ? -4.934 -12.049 -4.237 1.00 94.88 89 GLU A O 1
ATOM 663 N N . ARG A 1 90 ? -5.769 -12.633 -2.232 1.00 96.56 90 ARG A N 1
ATOM 664 C CA . ARG A 1 90 ? -6.144 -14.005 -2.611 1.00 96.56 90 ARG A CA 1
ATOM 665 C C . ARG A 1 90 ? -7.498 -14.114 -3.317 1.00 96.56 90 ARG A C 1
ATOM 667 O O . ARG A 1 90 ? -7.887 -15.221 -3.684 1.00 96.56 90 ARG A O 1
ATOM 674 N N . ARG A 1 91 ? -8.188 -12.991 -3.559 1.00 97.19 91 ARG A N 1
ATOM 675 C CA . ARG A 1 91 ? -9.536 -12.926 -4.158 1.00 97.19 91 ARG A CA 1
ATOM 676 C C . ARG A 1 91 ? -10.591 -13.719 -3.377 1.00 97.19 91 ARG A C 1
ATOM 678 O O . ARG A 1 91 ? -11.545 -14.226 -3.957 1.00 97.19 91 ARG A O 1
ATOM 685 N N . GLU A 1 92 ? -10.423 -13.833 -2.063 1.00 98.00 92 GLU A N 1
ATOM 686 C CA . GLU A 1 92 ? -11.392 -14.478 -1.165 1.00 98.00 92 GLU A CA 1
ATOM 687 C C . GLU A 1 92 ? -12.552 -13.546 -0.799 1.00 98.00 92 GLU A C 1
ATOM 689 O O . GLU A 1 92 ? -13.585 -14.010 -0.325 1.00 98.00 92 GLU A O 1
ATOM 694 N N . VAL A 1 93 ? -12.365 -12.240 -1.002 1.00 97.94 93 VAL A N 1
ATOM 695 C CA . VAL A 1 93 ? -13.360 -11.185 -0.791 1.00 97.94 93 VAL A CA 1
ATOM 696 C C . VAL A 1 93 ? -13.377 -10.257 -1.997 1.00 97.94 93 VAL A C 1
ATOM 698 O O . VAL A 1 93 ? -12.342 -10.041 -2.633 1.00 97.94 93 VAL A O 1
ATOM 701 N N . ASP A 1 94 ? -14.546 -9.710 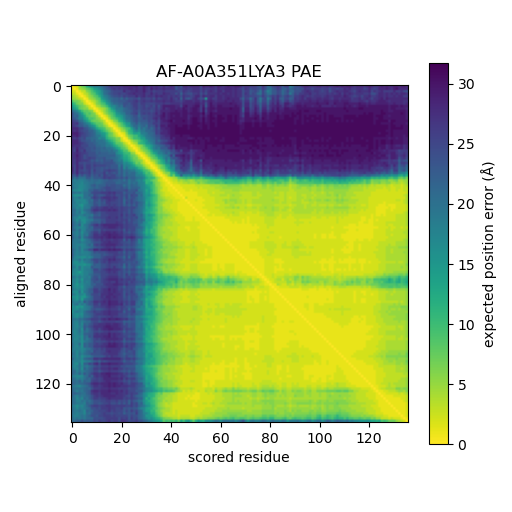-2.313 1.00 98.31 94 ASP A N 1
ATOM 702 C CA . ASP A 1 94 ? -14.670 -8.657 -3.319 1.00 98.31 94 ASP A CA 1
ATOM 703 C C . ASP A 1 94 ? -14.358 -7.271 -2.733 1.00 98.31 94 ASP A C 1
ATOM 705 O O . ASP A 1 94 ? -14.084 -7.119 -1.543 1.00 98.31 94 ASP A O 1
ATOM 709 N N . THR A 1 95 ? -14.398 -6.241 -3.579 1.00 97.94 95 THR A N 1
ATOM 710 C CA . THR A 1 95 ? -14.160 -4.846 -3.187 1.00 97.94 95 THR A CA 1
ATOM 711 C C . THR A 1 95 ? -15.081 -4.369 -2.063 1.00 97.94 95 THR A C 1
ATOM 713 O O . THR A 1 95 ? -14.630 -3.678 -1.154 1.00 97.94 95 THR A O 1
ATOM 716 N N . SER A 1 96 ? -16.364 -4.733 -2.102 1.00 98.25 96 SER A N 1
ATOM 717 C CA . SER A 1 96 ? -17.339 -4.278 -1.109 1.00 98.25 96 SER A CA 1
ATOM 718 C C . SER A 1 96 ? -17.102 -4.930 0.252 1.00 98.25 96 SER A C 1
ATOM 720 O O . SER A 1 96 ? -17.142 -4.260 1.287 1.00 98.25 96 SER A O 1
ATOM 722 N N . GLU A 1 97 ? -16.791 -6.229 0.257 1.00 98.44 97 GLU A N 1
ATOM 723 C CA . GLU A 1 97 ? -16.450 -6.947 1.476 1.00 98.44 97 GLU A CA 1
ATOM 724 C C . GLU A 1 97 ? -15.089 -6.501 2.016 1.00 98.44 97 GLU A C 1
ATOM 726 O O . GLU A 1 97 ? -14.969 -6.315 3.228 1.00 98.44 97 GLU A O 1
ATOM 731 N N . PHE A 1 98 ? -14.097 -6.266 1.150 1.00 98.44 98 PHE A N 1
ATOM 732 C CA . PHE A 1 98 ? -12.809 -5.706 1.550 1.00 98.44 98 PHE A CA 1
ATOM 733 C C . PHE A 1 98 ? -12.996 -4.404 2.324 1.00 98.44 98 PHE A C 1
ATOM 735 O O . PHE A 1 98 ? -12.513 -4.323 3.451 1.00 98.44 98 PHE A O 1
ATOM 742 N N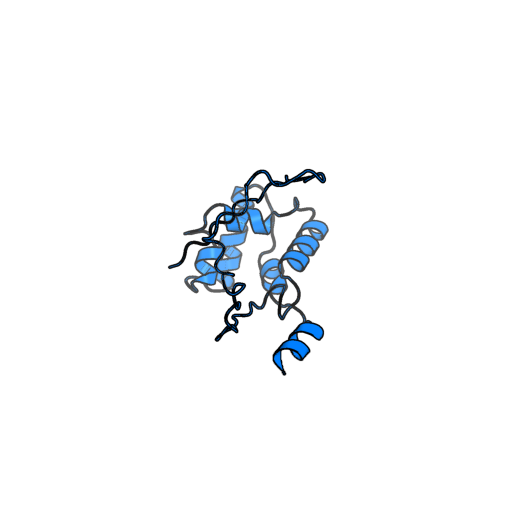 . CYS A 1 99 ? -13.738 -3.431 1.777 1.00 98.56 99 CYS A N 1
ATOM 743 C CA . CYS A 1 99 ? -13.915 -2.142 2.446 1.00 98.56 99 CYS A CA 1
ATOM 744 C C . CYS A 1 99 ? -14.506 -2.316 3.846 1.00 98.56 99 CYS A C 1
ATOM 746 O O . CYS A 1 99 ? -13.939 -1.845 4.830 1.00 98.56 99 CYS A O 1
ATOM 748 N N . ARG A 1 100 ? -15.584 -3.100 3.952 1.00 98.56 100 ARG A N 1
ATOM 749 C CA . ARG A 1 100 ? -16.252 -3.368 5.229 1.00 98.56 100 ARG A CA 1
ATOM 750 C C . ARG A 1 100 ? -15.322 -4.020 6.258 1.00 98.56 100 ARG A C 1
ATOM 752 O O . ARG A 1 100 ? -15.382 -3.676 7.436 1.00 98.56 100 ARG A O 1
ATOM 759 N N . VAL A 1 101 ? -14.525 -5.014 5.857 1.00 98.00 101 VAL A N 1
ATOM 760 C CA . VAL A 1 101 ? -13.644 -5.740 6.789 1.00 98.00 101 VAL A CA 1
ATOM 761 C C . VAL A 1 101 ? -12.426 -4.891 7.157 1.00 98.00 101 VAL A C 1
ATOM 763 O O . VAL A 1 101 ? -12.071 -4.844 8.330 1.00 98.00 101 VAL A O 1
ATOM 766 N N . PHE A 1 102 ? -11.835 -4.176 6.200 1.00 98.31 102 PHE A N 1
ATOM 767 C CA . PHE A 1 102 ? -10.675 -3.316 6.429 1.00 98.31 102 PHE A CA 1
ATOM 768 C C . PHE A 1 102 ? -10.992 -2.170 7.399 1.00 98.31 102 PHE A C 1
ATOM 770 O O . PHE A 1 102 ? -10.245 -1.914 8.343 1.00 98.31 102 PHE A O 1
ATOM 777 N N . GLU A 1 103 ? -12.137 -1.512 7.217 1.00 98.50 103 GLU A N 1
ATOM 778 C CA . GLU A 1 103 ? -12.592 -0.440 8.108 1.00 98.50 103 GLU A CA 1
ATOM 779 C C . GLU A 1 103 ? -12.895 -0.964 9.514 1.00 98.50 103 GLU A C 1
ATOM 781 O O . GLU A 1 103 ? -12.564 -0.312 10.502 1.00 98.50 103 GLU A O 1
ATOM 786 N N . ALA A 1 104 ? -13.447 -2.177 9.634 1.00 97.94 104 ALA A N 1
ATOM 787 C CA . ALA A 1 104 ? -13.651 -2.818 10.931 1.00 97.94 104 ALA A CA 1
ATOM 788 C C . ALA A 1 104 ? -12.323 -3.154 11.639 1.00 97.94 104 ALA A C 1
ATOM 790 O O . ALA A 1 104 ? -12.214 -2.980 12.854 1.00 97.94 104 ALA A O 1
ATOM 791 N N . GLU A 1 105 ? -11.305 -3.605 10.898 1.00 97.25 105 GLU A N 1
ATOM 792 C CA . GLU A 1 105 ? -9.953 -3.839 11.426 1.00 97.25 105 GLU A CA 1
ATOM 793 C C . GLU A 1 105 ? -9.303 -2.537 11.908 1.00 97.25 105 GLU A C 1
ATOM 795 O O . GLU A 1 105 ? -8.713 -2.507 12.990 1.00 97.25 105 GLU A O 1
ATOM 800 N N . ALA A 1 106 ? -9.458 -1.445 11.158 1.00 97.44 106 ALA A N 1
ATOM 801 C CA . ALA A 1 106 ? -8.989 -0.126 11.566 1.00 97.44 106 ALA A CA 1
ATOM 802 C C . ALA A 1 106 ? -9.729 0.393 12.812 1.00 97.44 106 ALA A C 1
ATOM 804 O O . ALA A 1 106 ? -9.092 0.853 13.764 1.00 97.44 106 ALA A O 1
ATOM 805 N N . ALA A 1 107 ? -11.056 0.244 12.859 1.00 97.75 107 ALA A N 1
ATOM 806 C CA . ALA A 1 107 ? -11.881 0.656 13.992 1.00 97.75 107 ALA A CA 1
ATOM 807 C C . ALA A 1 107 ? -11.517 -0.100 15.279 1.00 97.75 107 ALA A C 1
ATOM 809 O O . ALA A 1 107 ? -11.488 0.494 16.358 1.00 97.75 107 ALA A O 1
ATOM 810 N N . ALA A 1 108 ? -11.157 -1.385 15.180 1.00 95.75 108 ALA A N 1
ATOM 811 C CA . ALA A 1 108 ? -10.649 -2.164 16.312 1.00 95.75 108 ALA A CA 1
ATOM 812 C C . ALA A 1 108 ? -9.325 -1.612 16.882 1.00 95.75 108 ALA A C 1
ATOM 814 O O . ALA A 1 108 ? -8.996 -1.869 18.040 1.00 95.75 108 ALA A O 1
ATOM 815 N N . LEU A 1 109 ? -8.585 -0.826 16.093 1.00 94.31 109 LEU A N 1
ATOM 816 C CA . LEU A 1 109 ? -7.383 -0.095 16.504 1.00 94.31 109 LEU A CA 1
ATOM 817 C C . LEU A 1 109 ? -7.673 1.358 16.921 1.00 94.31 109 LEU A C 1
ATOM 819 O O . LEU A 1 109 ? -6.732 2.106 17.190 1.00 94.31 109 LEU A O 1
ATOM 823 N N . GLY A 1 110 ? -8.945 1.764 16.972 1.00 96.75 110 GLY A N 1
ATOM 824 C CA . GLY A 1 110 ? -9.357 3.136 17.274 1.00 96.75 110 GLY A CA 1
ATOM 825 C C . GLY A 1 110 ? -9.086 4.126 16.140 1.00 96.75 110 GLY A C 1
ATOM 826 O O . GLY A 1 110 ? -8.918 5.314 16.406 1.00 96.75 110 GLY A O 1
ATOM 827 N N . LEU A 1 111 ? -8.999 3.645 14.898 1.00 97.19 111 LEU A N 1
ATOM 828 C CA . LEU A 1 111 ? -8.768 4.459 13.707 1.00 97.19 111 LEU A CA 1
ATOM 829 C C . LEU A 1 111 ? -10.023 4.493 12.839 1.00 97.19 111 LEU A C 1
ATOM 831 O O . LEU A 1 111 ? -10.696 3.479 12.673 1.00 97.19 111 LEU A O 1
ATOM 835 N N . GLU A 1 112 ? -10.289 5.643 12.237 1.00 97.88 112 GLU A N 1
ATOM 836 C CA . GLU A 1 112 ? -11.334 5.804 11.230 1.00 97.88 112 GLU A CA 1
ATOM 837 C C . GLU A 1 112 ? -10.665 5.942 9.863 1.00 97.88 112 GLU A C 1
ATOM 839 O O . GLU A 1 112 ? -9.904 6.879 9.632 1.00 97.88 112 GLU A O 1
ATOM 844 N N . VAL A 1 113 ? -10.898 4.973 8.978 1.00 98.12 113 VAL A N 1
ATOM 845 C CA . VAL A 1 113 ? -10.313 4.937 7.632 1.00 98.12 113 VAL A CA 1
ATOM 846 C C . VAL A 1 113 ? -11.416 4.827 6.585 1.00 98.12 113 VAL A C 1
ATOM 848 O O . VAL A 1 113 ? -12.494 4.325 6.874 1.00 98.12 113 VAL A O 1
ATOM 851 N N . ASP A 1 114 ? -11.122 5.263 5.366 1.00 98.31 114 ASP A N 1
ATOM 852 C CA . ASP A 1 114 ? -11.962 5.094 4.184 1.00 98.31 114 ASP A CA 1
ATOM 853 C C . ASP A 1 114 ? -11.243 4.121 3.250 1.00 98.31 114 ASP A C 1
ATOM 855 O O . ASP A 1 114 ? -10.261 4.469 2.581 1.00 98.31 114 ASP A O 1
ATOM 859 N N . ALA A 1 115 ? -11.712 2.876 3.222 1.00 98.19 115 ALA A N 1
ATOM 860 C CA . ALA A 1 115 ? -11.060 1.832 2.446 1.00 98.19 115 ALA A CA 1
ATOM 861 C C . ALA A 1 115 ? -11.223 2.027 0.931 1.00 98.19 115 ALA A C 1
ATOM 863 O O . ALA A 1 115 ? -10.405 1.523 0.157 1.00 98.19 115 ALA A O 1
ATOM 864 N N . THR A 1 116 ? -12.219 2.798 0.484 1.00 98.25 116 THR A N 1
ATOM 865 C CA . THR A 1 116 ? -12.387 3.112 -0.941 1.00 98.25 116 THR A CA 1
ATOM 866 C C . THR A 1 116 ? -11.257 4.007 -1.441 1.00 98.25 116 THR A C 1
ATOM 868 O O . THR A 1 116 ? -10.741 3.784 -2.537 1.00 98.25 116 THR A O 1
ATOM 871 N N . ARG A 1 117 ? -10.790 4.953 -0.614 1.00 97.69 117 ARG A N 1
ATOM 872 C CA . ARG A 1 117 ? -9.624 5.794 -0.928 1.00 97.69 117 ARG A CA 1
ATOM 873 C C . ARG A 1 117 ? -8.326 4.998 -0.955 1.00 97.69 117 ARG A C 1
ATOM 875 O O . ARG A 1 117 ? -7.463 5.275 -1.783 1.00 97.69 117 ARG A O 1
ATOM 882 N N . ILE A 1 118 ? -8.207 3.986 -0.098 1.00 97.06 118 ILE A N 1
ATOM 883 C CA . ILE A 1 118 ? -7.065 3.064 -0.113 1.00 97.06 118 ILE A CA 1
ATOM 884 C C . ILE A 1 118 ? -7.045 2.279 -1.427 1.00 97.06 118 ILE A C 1
ATOM 886 O O . ILE A 1 118 ? -6.008 2.214 -2.080 1.00 97.06 118 ILE A O 1
ATOM 890 N N . LEU A 1 119 ? -8.185 1.736 -1.863 1.00 97.12 119 LEU A N 1
ATOM 891 C CA . LEU A 1 119 ? -8.259 1.041 -3.149 1.00 97.12 119 LEU A CA 1
ATOM 892 C C . LEU A 1 119 ? -7.999 1.971 -4.336 1.00 97.12 119 LEU A C 1
ATOM 894 O O . LEU A 1 119 ? -7.272 1.584 -5.244 1.00 97.12 119 LEU A O 1
ATOM 898 N N . ALA A 1 120 ? -8.523 3.198 -4.312 1.00 95.38 120 ALA A N 1
ATOM 899 C CA . ALA A 1 120 ? -8.225 4.199 -5.335 1.00 95.38 120 ALA A CA 1
ATOM 900 C C . ALA A 1 120 ? -6.720 4.523 -5.407 1.00 95.38 120 ALA A C 1
ATOM 902 O O . ALA A 1 120 ? -6.197 4.785 -6.483 1.00 95.38 120 ALA A O 1
ATOM 903 N N . GLY A 1 121 ? -5.999 4.444 -4.283 1.00 93.50 121 GLY A N 1
ATOM 904 C CA . GLY A 1 121 ? -4.544 4.620 -4.232 1.00 93.50 121 GLY A CA 1
ATOM 905 C C . GLY A 1 121 ? -3.729 3.506 -4.904 1.00 93.50 121 GLY A C 1
ATOM 906 O O . GLY A 1 121 ? -2.516 3.653 -5.048 1.00 93.50 121 GLY A O 1
ATOM 907 N N . LEU A 1 122 ? -4.361 2.401 -5.317 1.00 93.38 122 LEU A N 1
ATOM 908 C CA . LEU A 1 122 ? -3.714 1.365 -6.129 1.00 93.38 122 LEU A CA 1
ATOM 909 C C . LEU A 1 122 ? -3.599 1.763 -7.605 1.00 93.38 122 LEU A C 1
ATOM 911 O O . LEU A 1 122 ? -2.741 1.221 -8.307 1.00 93.38 122 LEU A O 1
ATOM 915 N N . ASP A 1 123 ? -4.421 2.709 -8.066 1.00 91.75 123 ASP A N 1
ATOM 916 C CA . ASP A 1 123 ? -4.314 3.261 -9.411 1.00 91.75 123 ASP A CA 1
ATOM 917 C C . ASP A 1 123 ? -3.081 4.172 -9.486 1.00 91.75 123 ASP A C 1
ATOM 919 O O . ASP A 1 123 ? -3.086 5.331 -9.073 1.00 91.75 123 ASP A O 1
ATOM 923 N N . GLY A 1 124 ? -1.982 3.610 -9.991 1.00 89.00 124 GLY A N 1
ATOM 924 C CA . GLY A 1 124 ? -0.725 4.323 -10.192 1.00 89.00 124 GLY A CA 1
ATOM 925 C C . GLY A 1 124 ? -0.564 4.873 -11.611 1.00 89.00 124 GLY A C 1
ATOM 926 O O . GLY A 1 124 ? -1.100 4.341 -12.583 1.00 89.00 124 GLY A O 1
ATOM 927 N N . GLU A 1 125 ? 0.250 5.917 -11.751 1.00 94.06 125 GLU A N 1
ATOM 928 C CA . GLU A 1 125 ? 0.619 6.486 -13.049 1.00 94.06 125 GLU A CA 1
ATOM 929 C C . GLU A 1 125 ? 1.834 5.764 -13.639 1.00 94.06 125 GLU A C 1
ATOM 931 O O . GLU A 1 125 ? 2.754 5.375 -12.918 1.00 94.06 125 GLU A O 1
ATOM 936 N N . LEU A 1 126 ? 1.880 5.617 -14.967 1.00 95.50 126 LEU A N 1
ATOM 937 C CA . LEU A 1 126 ? 3.030 5.027 -15.657 1.00 95.50 126 LEU A CA 1
ATOM 938 C C . LEU A 1 126 ? 4.300 5.855 -15.440 1.00 95.50 126 LEU A C 1
ATOM 940 O O . LEU A 1 126 ? 4.303 7.066 -15.651 1.00 95.50 126 LEU A O 1
ATOM 944 N N . ARG A 1 127 ? 5.417 5.182 -15.145 1.00 95.31 127 ARG A N 1
ATOM 945 C CA . ARG A 1 127 ? 6.754 5.789 -15.108 1.00 95.31 127 ARG A CA 1
ATOM 946 C C . ARG A 1 127 ? 7.406 5.702 -16.493 1.00 95.31 127 ARG A C 1
ATOM 948 O O . ARG A 1 127 ? 7.855 4.617 -16.877 1.00 95.31 127 ARG A O 1
ATOM 955 N N . PRO A 1 128 ? 7.546 6.815 -17.245 1.00 95.56 128 PRO A N 1
ATOM 956 C CA . PRO A 1 128 ? 8.011 6.763 -18.635 1.00 95.56 128 PRO A CA 1
ATO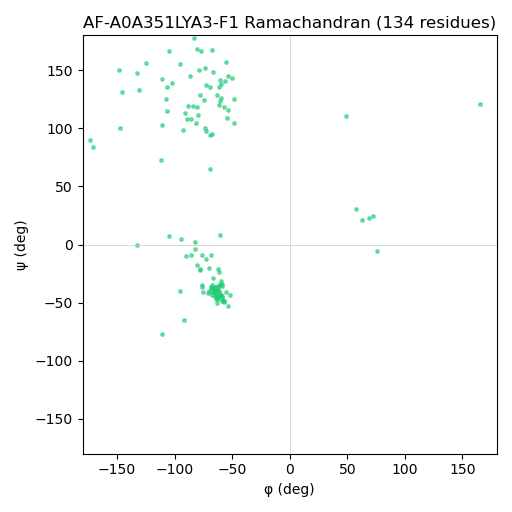M 957 C C . PRO A 1 128 ? 9.398 6.132 -18.797 1.00 95.56 128 PRO A C 1
ATOM 959 O O . PRO A 1 128 ? 9.641 5.423 -19.769 1.00 95.56 128 PRO A O 1
ATOM 962 N N . ALA A 1 129 ? 10.288 6.338 -17.821 1.00 94.62 129 ALA A N 1
ATOM 963 C CA . ALA A 1 129 ? 11.622 5.743 -17.817 1.00 94.62 129 ALA A CA 1
ATOM 964 C C . ALA A 1 129 ? 11.586 4.204 -17.790 1.00 94.62 129 ALA A C 1
ATOM 966 O O . ALA A 1 129 ? 12.352 3.568 -18.510 1.00 94.62 129 ALA A O 1
ATOM 967 N N . MET A 1 130 ? 10.677 3.603 -17.013 1.00 95.31 130 MET A N 1
ATOM 968 C CA . MET A 1 130 ? 10.535 2.144 -16.946 1.00 95.31 130 MET A CA 1
ATOM 969 C C . MET A 1 130 ? 9.820 1.580 -18.170 1.00 95.31 130 MET A C 1
ATOM 971 O O . MET A 1 130 ? 10.203 0.523 -18.659 1.00 95.31 130 MET A O 1
ATOM 975 N N . VAL A 1 131 ? 8.852 2.311 -18.730 1.00 94.06 131 VAL A N 1
ATOM 976 C CA . VAL A 1 131 ? 8.238 1.944 -20.016 1.00 94.06 131 VAL A CA 1
ATOM 977 C C . VAL A 1 131 ? 9.290 1.902 -21.127 1.00 94.06 131 VAL A C 1
ATOM 979 O O . VAL A 1 131 ? 9.301 0.971 -21.924 1.00 94.06 131 VAL A O 1
ATOM 982 N N . GLU A 1 132 ? 10.189 2.886 -21.175 1.00 95.44 132 GLU A N 1
ATOM 983 C CA . GLU A 1 132 ? 11.273 2.911 -22.157 1.00 95.44 132 GLU A CA 1
ATOM 984 C C . GLU A 1 132 ? 12.308 1.804 -21.918 1.00 95.44 132 GLU A C 1
ATOM 986 O O . GLU A 1 132 ? 12.795 1.207 -22.876 1.00 95.44 132 GLU A O 1
ATOM 991 N N . ALA A 1 133 ? 12.612 1.485 -20.657 1.00 92.00 133 ALA A N 1
ATOM 992 C CA . ALA A 1 133 ? 13.513 0.387 -20.318 1.00 92.0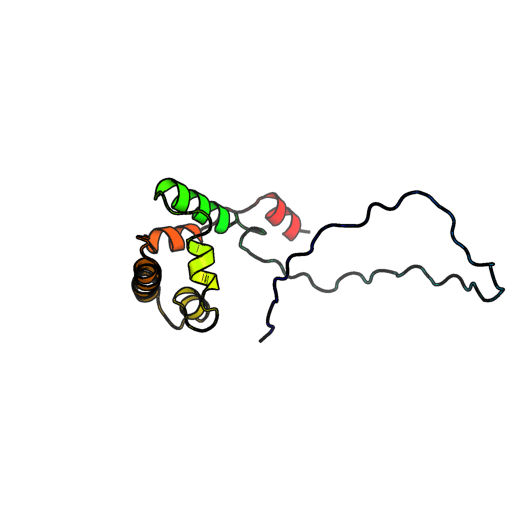0 133 ALA A CA 1
ATOM 993 C C . ALA A 1 133 ? 12.989 -0.980 -20.797 1.00 92.00 133 ALA A C 1
ATOM 995 O O . ALA A 1 133 ? 13.784 -1.800 -21.241 1.00 92.00 133 ALA A O 1
ATOM 996 N N . LEU A 1 134 ? 11.671 -1.207 -20.762 1.00 90.75 134 LEU A N 1
ATOM 997 C CA . LEU A 1 134 ? 11.037 -2.466 -21.182 1.00 90.75 134 LEU A CA 1
ATOM 998 C C . LEU A 1 134 ? 10.941 -2.661 -22.708 1.00 90.75 134 LEU A C 1
ATOM 1000 O O . LEU A 1 134 ? 10.555 -3.737 -23.156 1.00 90.75 134 LEU A O 1
ATOM 1004 N N . ARG A 1 135 ? 11.247 -1.641 -23.520 1.00 89.75 135 ARG A N 1
ATOM 1005 C CA . ARG A 1 135 ? 11.206 -1.734 -24.995 1.00 89.75 135 ARG A CA 1
ATOM 1006 C C . ARG A 1 135 ? 12.491 -2.276 -25.625 1.00 89.75 135 ARG A C 1
ATOM 1008 O O . ARG A 1 135 ? 12.515 -2.466 -26.841 1.00 89.75 135 ARG A O 1
ATOM 1015 N N . ARG A 1 136 ? 13.555 -2.428 -24.841 1.00 70.88 136 ARG A N 1
ATOM 1016 C CA . ARG A 1 136 ? 14.901 -2.805 -25.292 1.00 70.88 136 ARG A CA 1
ATOM 1017 C C . ARG A 1 136 ? 15.205 -4.247 -24.929 1.00 70.88 136 ARG A C 1
ATOM 1019 O O . ARG A 1 136 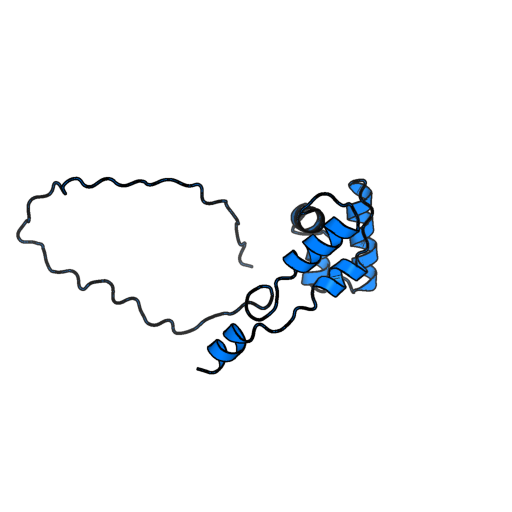? 16.015 -4.841 -25.669 1.00 70.88 136 ARG A O 1
#

Sequence (136 aa):
MVKMNWAPMGAEATGGPGVAPWPAGTYARLMPGPTSPVPEAVLFDFGGVILTSPFDAFAAYEAEAGLPPDTVRRINSTNPDTNAWARFERREVDTSEFCRVFEAEAAALGLEVDATRILAGLDGELRPAMVEALRR

Nearest PDB structures (foldseek):
  5fp0-assembly1_A-2  TM=8.107E-01  e=6.442E-03  Homo sapiens
  5ak6-assembly1_A  TM=8.022E-01  e=1.222E-02  Homo sapiens
  5aki-assembly1_A-2  TM=7.869E-01  e=1.075E-02  Homo sapiens
  5alj-assembly1_A-2  TM=7.916E-01  e=1.147E-02  Homo sapiens
  4hai-assembly1_A  TM=8.015E-01  e=3.632E-02  Homo sapiens

Foldseek 3Di:
DDDDDDDDDDDDDDDDDDDDDDDDDPPPPPPPDPPPDDDPDDDFDCAVQFFDHLLVLVQVQCVVQVHDRCLLVCLCPVDCCDALVNCVVVVVDDPVVSQVRSQVSQVVVVHGDGVVSSVVSVDTDGDVVNVVVVVD

pLDDT: mean 81.88, std 22.79, range [31.78, 98.56]

Radius of gyration: 23.21 Å; Cα contacts (8 Å, |Δi|>4): 96; chains: 1; bounding box: 70×36×43 Å